Protein AF-A0A9X6N854-F1 (afdb_monomer_lite)

Foldseek 3Di:
DDLVQFPDWDWDQDPNWTWIKTWGHPDPPDDIDIDTGTCVPPPCSVVVSVVVVVVSVVVVVVVVVVVD

Radius of gyration: 13.41 Å; chains: 1; bounding box: 41×14×34 Å

Organism: Bacillus thuringiensis subsp. medellin (NCBI:txid79672)

Secondary structure (DSSP, 8-state):
--GGGEEEEEEEEETTEEEEEEEE-SSTTSPPEEEEEEGGG-SSHHHHHHHHHHHHHHHHHHHHHH--

Structure (mmCIF, N/CA/C/O backbone):
data_AF-A0A9X6N854-F1
#
_entry.id   AF-A0A9X6N854-F1
#
loop_
_atom_site.group_PDB
_atom_site.id
_atom_site.type_symbol
_atom_site.label_atom_id
_atom_site.label_alt_id
_atom_site.label_comp_id
_atom_site.label_asym_id
_atom_site.label_entity_id
_atom_site.label_seq_id
_atom_site.pdbx_PDB_ins_code
_atom_site.Cartn_x
_atom_site.Cartn_y
_atom_site.Cartn_z
_atom_site.occupancy
_atom_site.B_iso_or_equiv
_atom_site.auth_seq_id
_atom_site.auth_comp_id
_atom_site.auth_asym_id
_atom_site.auth_atom_id
_atom_site.pdbx_PDB_model_num
ATOM 1 N N . MET A 1 1 ? -1.277 -8.501 9.893 1.00 65.88 1 MET A N 1
ATOM 2 C CA . MET A 1 1 ? -1.770 -7.153 9.545 1.00 65.88 1 MET A CA 1
ATOM 3 C C . MET A 1 1 ? -3.248 -7.251 9.228 1.00 65.88 1 MET A C 1
ATOM 5 O O . MET A 1 1 ? -3.597 -7.920 8.259 1.00 65.88 1 MET A O 1
ATOM 9 N N . HIS A 1 2 ? -4.113 -6.647 10.041 1.00 80.94 2 HIS A N 1
ATOM 10 C CA . HIS A 1 2 ? -5.544 -6.610 9.744 1.00 80.94 2 HIS A CA 1
ATOM 11 C C . HIS A 1 2 ? -5.919 -5.323 9.000 1.00 80.94 2 HIS A C 1
ATOM 13 O O . HIS A 1 2 ? -5.384 -4.255 9.276 1.00 80.94 2 HIS A O 1
ATOM 19 N N . TRP A 1 3 ? -6.886 -5.403 8.079 1.00 84.81 3 TRP A N 1
ATOM 20 C CA . TRP A 1 3 ? -7.323 -4.260 7.259 1.00 84.81 3 TRP A CA 1
ATOM 21 C C . TRP A 1 3 ? -7.764 -3.034 8.073 1.00 84.81 3 TRP A C 1
ATOM 23 O O . TRP A 1 3 ? -7.623 -1.909 7.605 1.00 84.81 3 TRP A O 1
ATOM 33 N N . TYR A 1 4 ? -8.291 -3.243 9.285 1.00 81.88 4 TYR A N 1
ATOM 34 C CA . TYR A 1 4 ? -8.755 -2.161 10.158 1.00 81.88 4 TYR A CA 1
ATOM 35 C C . TYR A 1 4 ? -7.626 -1.436 10.904 1.00 81.88 4 TYR A C 1
ATOM 37 O O . TYR A 1 4 ? -7.890 -0.403 11.510 1.00 81.88 4 TYR A O 1
ATOM 45 N N . GLU A 1 5 ? -6.409 -1.982 10.899 1.00 86.81 5 GLU A N 1
ATOM 46 C CA . GLU A 1 5 ? -5.229 -1.399 11.557 1.00 86.81 5 GLU A CA 1
ATOM 47 C C . GLU A 1 5 ? -4.441 -0.500 10.605 1.00 86.81 5 GLU A C 1
ATOM 49 O O . GLU A 1 5 ? -3.553 0.229 11.037 1.00 86.81 5 GLU A O 1
ATOM 54 N N . ILE A 1 6 ? -4.737 -0.569 9.304 1.00 90.94 6 ILE A N 1
ATOM 55 C CA . ILE A 1 6 ? -4.106 0.263 8.284 1.00 90.94 6 ILE A CA 1
ATOM 56 C C . ILE A 1 6 ? -4.625 1.695 8.441 1.00 90.94 6 ILE A C 1
ATOM 58 O O . ILE A 1 6 ? -5.818 1.952 8.271 1.00 90.94 6 ILE A O 1
ATOM 62 N N . GLU A 1 7 ? -3.717 2.625 8.734 1.00 90.31 7 GLU A N 1
ATOM 63 C CA . GLU A 1 7 ? -4.004 4.062 8.784 1.00 90.31 7 GLU A CA 1
ATOM 64 C C . GLU A 1 7 ? -3.894 4.689 7.392 1.00 90.31 7 GLU A C 1
ATOM 66 O O . GLU A 1 7 ? -4.720 5.523 7.019 1.00 90.31 7 GLU A O 1
ATOM 71 N N . ALA A 1 8 ? -2.882 4.285 6.619 1.00 92.94 8 ALA A N 1
ATOM 72 C CA . ALA A 1 8 ? -2.613 4.845 5.303 1.00 92.94 8 ALA A CA 1
ATOM 73 C C . ALA A 1 8 ? -1.892 3.850 4.389 1.00 92.94 8 ALA A C 1
ATOM 75 O O . ALA A 1 8 ? -1.043 3.075 4.832 1.00 92.94 8 ALA A O 1
ATOM 76 N N . ILE A 1 9 ? -2.197 3.937 3.096 1.00 95.12 9 ILE A N 1
ATOM 77 C CA . ILE A 1 9 ? -1.434 3.318 2.013 1.00 95.12 9 ILE A CA 1
ATOM 78 C C . ILE A 1 9 ? -0.982 4.452 1.099 1.00 95.12 9 ILE A C 1
ATOM 80 O O . ILE A 1 9 ? -1.818 5.189 0.580 1.00 95.12 9 ILE A O 1
ATOM 84 N N . THR A 1 10 ? 0.324 4.617 0.909 1.00 95.25 10 THR A N 1
ATOM 85 C CA . THR A 1 10 ? 0.882 5.718 0.116 1.00 95.25 10 THR A CA 1
ATOM 86 C C . THR A 1 10 ? 1.893 5.223 -0.906 1.00 95.25 10 THR A C 1
ATOM 88 O O . THR A 1 10 ? 2.495 4.156 -0.776 1.00 95.25 10 THR A O 1
ATOM 91 N N . TYR A 1 11 ? 2.069 6.003 -1.967 1.00 94.19 11 TYR A N 1
ATOM 92 C CA . TYR A 1 11 ? 3.225 5.869 -2.840 1.00 94.19 11 TYR A CA 1
ATOM 93 C C . TYR A 1 11 ? 4.444 6.500 -2.164 1.00 94.19 11 TYR A C 1
ATOM 95 O O . TYR A 1 11 ? 4.359 7.607 -1.630 1.00 94.19 11 TYR A O 1
ATOM 103 N N . GLN A 1 12 ? 5.584 5.820 -2.233 1.00 93.12 12 GLN A N 1
ATOM 104 C CA . GLN A 1 12 ? 6.855 6.325 -1.744 1.00 93.12 12 GLN A CA 1
ATOM 105 C C . GLN A 1 12 ? 7.937 6.140 -2.810 1.00 93.12 12 GLN A C 1
ATOM 107 O O . GLN A 1 12 ? 7.965 5.158 -3.552 1.00 93.12 12 GLN A O 1
ATOM 112 N N . ASN A 1 13 ? 8.850 7.104 -2.876 1.00 91.38 13 ASN A N 1
ATOM 113 C CA . ASN A 1 13 ? 10.107 6.975 -3.595 1.00 91.38 13 ASN A CA 1
ATOM 114 C C . ASN A 1 13 ? 11.235 7.184 -2.584 1.00 91.38 13 ASN A C 1
ATOM 116 O O . ASN A 1 13 ? 11.414 8.295 -2.088 1.00 91.38 13 ASN A O 1
ATOM 120 N N . PHE A 1 14 ? 11.942 6.112 -2.234 1.00 80.31 14 PHE A N 1
ATOM 121 C CA . PHE A 1 14 ? 13.024 6.152 -1.255 1.00 80.31 14 PHE A CA 1
ATOM 122 C C . PHE A 1 14 ? 14.290 5.562 -1.867 1.00 80.31 14 PHE A C 1
ATOM 124 O O . PHE A 1 14 ? 14.262 4.454 -2.397 1.00 80.31 14 PHE A O 1
ATOM 131 N N . GLN A 1 15 ? 15.390 6.321 -1.812 1.00 83.00 15 GLN A N 1
ATOM 132 C CA . GLN A 1 15 ? 16.689 5.929 -2.379 1.00 83.00 15 GLN A CA 1
ATOM 133 C C . GLN A 1 15 ? 16.598 5.467 -3.850 1.00 83.00 15 GLN A C 1
ATOM 135 O O . GLN A 1 15 ? 17.220 4.491 -4.255 1.00 83.00 15 GLN A O 1
ATOM 140 N N . GLY A 1 16 ? 15.769 6.144 -4.653 1.00 86.31 16 GLY A N 1
ATOM 141 C CA . GLY A 1 16 ? 15.565 5.824 -6.073 1.00 86.31 16 GLY A CA 1
ATOM 142 C C . GLY A 1 16 ? 14.665 4.612 -6.336 1.00 86.31 16 GLY A C 1
ATOM 143 O O . GLY A 1 16 ? 14.350 4.325 -7.490 1.00 86.31 16 GLY A O 1
ATOM 144 N N . SER A 1 17 ? 14.204 3.930 -5.287 1.00 90.06 17 SER A N 1
ATOM 145 C CA . SER A 1 17 ? 13.295 2.795 -5.393 1.00 90.06 17 SER A CA 1
ATOM 146 C C . SER A 1 17 ? 11.858 3.223 -5.124 1.00 90.06 17 SER A C 1
ATOM 148 O O . SER A 1 17 ? 11.526 3.762 -4.065 1.00 90.06 17 SER A O 1
ATOM 150 N N . LYS A 1 18 ? 10.983 2.945 -6.093 1.00 95.62 18 LYS A N 1
ATOM 151 C CA . LYS A 1 18 ? 9.536 3.122 -5.942 1.00 95.62 18 LYS A CA 1
ATOM 152 C C . LYS A 1 18 ? 8.977 2.012 -5.059 1.00 95.62 18 LYS A C 1
ATOM 154 O O . LYS A 1 18 ? 9.345 0.846 -5.217 1.00 95.62 18 LYS A O 1
ATOM 159 N N . SER A 1 19 ? 8.076 2.364 -4.157 1.00 95.25 19 SER A N 1
ATOM 160 C CA . SER A 1 19 ? 7.412 1.418 -3.272 1.00 95.25 19 SER A CA 1
ATOM 161 C C . SER A 1 19 ? 5.991 1.866 -2.941 1.00 95.25 19 SER A C 1
ATOM 163 O O . SER A 1 19 ? 5.609 3.031 -3.078 1.00 95.25 19 SER A O 1
ATOM 165 N N . THR A 1 20 ? 5.189 0.906 -2.500 1.00 95.81 20 THR A N 1
ATOM 166 C CA . THR A 1 20 ? 3.943 1.165 -1.788 1.00 95.81 20 THR A CA 1
ATOM 167 C C . THR A 1 20 ? 4.221 1.028 -0.301 1.00 95.81 20 THR A C 1
ATOM 169 O O . THR A 1 20 ? 4.653 -0.031 0.149 1.00 95.81 20 THR A O 1
ATOM 172 N N . LEU A 1 21 ? 3.998 2.101 0.450 1.00 95.06 21 LEU A N 1
ATOM 173 C CA . LEU A 1 21 ? 4.159 2.136 1.895 1.00 95.06 21 LEU A CA 1
ATOM 174 C C . LEU A 1 21 ? 2.806 1.875 2.553 1.00 95.06 21 LEU A C 1
ATOM 176 O O . LEU A 1 21 ? 1.814 2.525 2.227 1.00 95.06 21 LEU A O 1
ATOM 180 N N . ILE A 1 22 ? 2.775 0.926 3.479 1.00 94.69 22 ILE A N 1
ATOM 181 C CA . ILE A 1 22 ? 1.595 0.596 4.270 1.00 94.69 22 ILE A CA 1
ATOM 182 C C . ILE A 1 22 ? 1.902 0.947 5.717 1.00 94.69 22 ILE A C 1
ATOM 184 O O . ILE A 1 22 ? 2.756 0.324 6.347 1.00 94.69 22 ILE A O 1
ATOM 188 N N . SER A 1 23 ? 1.192 1.941 6.235 1.00 93.75 23 SER A N 1
ATOM 189 C CA . SER A 1 23 ? 1.301 2.387 7.618 1.00 93.75 23 SER A CA 1
ATOM 190 C C . SER A 1 23 ? 0.163 1.801 8.433 1.00 93.75 23 SER A C 1
ATOM 192 O O . SER A 1 23 ? -1.011 1.924 8.076 1.00 93.75 23 SER A O 1
ATOM 194 N N . THR A 1 24 ? 0.514 1.181 9.551 1.00 92.38 24 THR A N 1
ATOM 195 C CA . THR A 1 24 ? -0.427 0.546 10.468 1.00 92.38 24 THR A CA 1
ATOM 196 C C . THR A 1 24 ? -0.260 1.102 11.870 1.00 92.38 24 THR A C 1
ATOM 198 O O . THR A 1 24 ? 0.852 1.411 12.313 1.00 92.38 24 THR A O 1
ATOM 201 N N . ARG A 1 25 ? -1.375 1.216 12.588 1.00 85.44 25 ARG A N 1
ATOM 202 C CA . ARG A 1 25 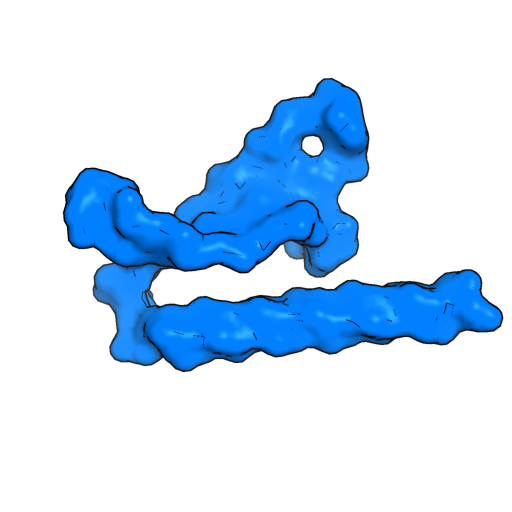? -1.371 1.570 13.999 1.00 85.44 25 ARG A CA 1
ATOM 203 C C . ARG A 1 25 ? -2.456 0.799 14.733 1.00 85.44 25 ARG A C 1
ATOM 205 O O . ARG A 1 25 ? -3.643 0.950 14.470 1.00 85.44 25 ARG A O 1
ATOM 212 N N . TYR A 1 26 ? -2.027 -0.002 15.703 1.00 78.62 26 TYR A N 1
ATOM 213 C CA . TYR A 1 26 ? -2.935 -0.785 16.538 1.00 78.62 26 TYR A CA 1
ATOM 214 C C . TYR A 1 26 ? -3.630 0.068 17.614 1.00 78.62 26 TYR A C 1
ATOM 216 O O . TYR A 1 26 ? -4.825 -0.077 17.859 1.00 78.62 26 TYR A O 1
ATOM 224 N N . LYS A 1 27 ? -2.895 0.992 18.251 1.00 81.31 27 LYS A N 1
ATOM 225 C CA . LYS A 1 27 ? -3.423 1.950 19.239 1.00 81.31 27 LYS A CA 1
ATOM 226 C C . LYS A 1 27 ? -2.778 3.314 19.050 1.00 81.31 27 LYS A C 1
ATOM 228 O O . LYS A 1 27 ? -1.592 3.383 18.752 1.00 81.31 27 LYS A O 1
ATOM 233 N N . ARG A 1 28 ? -3.531 4.393 19.296 1.00 78.44 28 ARG A N 1
ATOM 234 C CA . ARG A 1 28 ? -3.090 5.784 19.066 1.00 78.44 2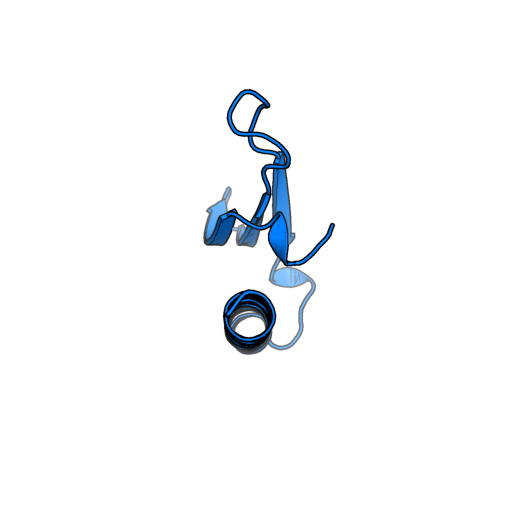8 ARG A CA 1
ATOM 235 C C . ARG A 1 28 ? -1.776 6.155 19.770 1.00 78.44 28 ARG A C 1
ATOM 237 O O . ARG A 1 28 ? -1.039 6.982 19.253 1.00 78.44 28 ARG A O 1
ATOM 244 N N . TRP A 1 29 ? -1.494 5.557 20.928 1.00 83.94 29 TRP A N 1
ATOM 245 C CA . TRP A 1 29 ? -0.285 5.823 21.716 1.00 83.94 29 TRP A CA 1
ATOM 246 C C . TRP A 1 29 ? 0.923 4.959 21.333 1.00 83.94 29 TRP A C 1
ATOM 248 O O . TRP A 1 29 ? 2.007 5.166 21.869 1.00 83.94 29 TRP A O 1
ATOM 258 N N . LEU A 1 30 ? 0.746 3.959 20.465 1.00 85.75 30 LEU A N 1
ATOM 259 C CA . LEU A 1 30 ? 1.854 3.145 19.979 1.00 85.75 30 LEU A CA 1
ATOM 260 C C . LEU A 1 30 ? 2.473 3.797 18.735 1.00 85.75 30 LEU A C 1
ATOM 262 O O . LEU A 1 30 ? 1.753 4.440 17.961 1.00 85.75 30 LEU A O 1
ATOM 266 N N . PRO A 1 31 ? 3.785 3.611 18.510 1.00 87.62 31 PRO A N 1
ATOM 267 C CA . PRO A 1 31 ? 4.426 4.030 17.272 1.00 87.62 31 PRO A CA 1
ATOM 268 C C . PRO A 1 31 ? 3.703 3.468 16.045 1.00 87.62 31 PRO A C 1
ATOM 270 O O . PRO A 1 31 ? 3.204 2.340 16.059 1.00 87.62 31 PRO A O 1
ATOM 273 N N . THR A 1 32 ? 3.664 4.252 14.969 1.00 88.69 32 THR A N 1
ATOM 274 C CA . THR A 1 32 ? 3.195 3.764 13.669 1.00 88.69 32 THR A CA 1
ATOM 275 C C . THR A 1 32 ? 4.236 2.813 13.097 1.00 88.69 32 THR A C 1
ATOM 277 O O . THR A 1 32 ? 5.406 3.170 12.971 1.00 88.69 32 THR A O 1
ATOM 280 N N . ILE A 1 33 ? 3.800 1.611 12.731 1.00 91.44 33 ILE A N 1
ATOM 281 C CA . ILE A 1 33 ? 4.637 0.629 12.047 1.00 91.44 33 ILE A CA 1
ATOM 282 C C . ILE A 1 33 ? 4.389 0.787 10.552 1.00 91.44 33 ILE A C 1
ATOM 284 O O . ILE A 1 33 ? 3.238 0.769 10.112 1.00 91.44 33 ILE A O 1
ATOM 288 N N . ALA A 1 34 ? 5.459 0.936 9.775 1.00 91.62 34 ALA A N 1
ATOM 289 C CA . ALA A 1 34 ? 5.380 1.084 8.331 1.00 91.62 34 ALA A CA 1
ATOM 290 C C . ALA A 1 34 ? 6.100 -0.069 7.623 1.00 91.62 34 ALA A C 1
ATOM 292 O O . ALA A 1 34 ? 7.230 -0.415 7.967 1.00 91.62 34 ALA A O 1
ATOM 293 N N . HIS A 1 35 ? 5.444 -0.644 6.619 1.00 90.56 35 HIS A N 1
ATOM 294 C CA . HIS A 1 35 ? 5.986 -1.701 5.771 1.00 90.56 35 HIS A CA 1
ATOM 295 C C . HIS A 1 35 ? 6.067 -1.209 4.328 1.00 90.56 35 HIS A C 1
ATOM 297 O O . HIS A 1 35 ? 5.084 -0.694 3.794 1.00 90.56 35 HIS A O 1
ATOM 303 N N . SER A 1 36 ? 7.223 -1.372 3.688 1.00 92.62 36 SER A N 1
ATOM 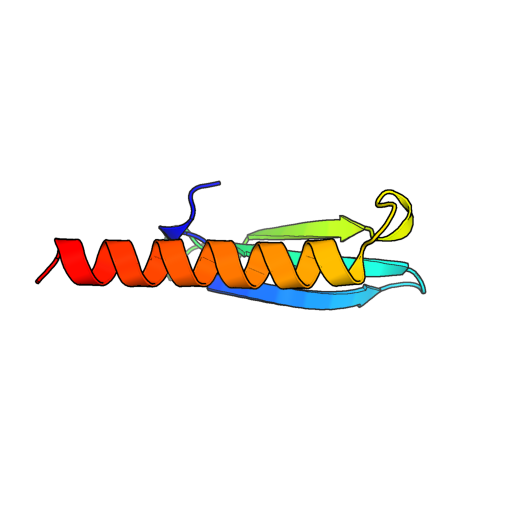304 C CA . SER A 1 36 ? 7.419 -1.028 2.281 1.00 92.62 36 SER A CA 1
ATOM 305 C C . SER A 1 36 ? 7.301 -2.265 1.395 1.00 92.62 36 SER A C 1
ATOM 307 O O . SER A 1 36 ? 7.893 -3.311 1.655 1.00 92.62 36 SER A O 1
ATOM 309 N N . ILE A 1 37 ? 6.548 -2.128 0.309 1.00 93.06 37 ILE A N 1
ATOM 310 C C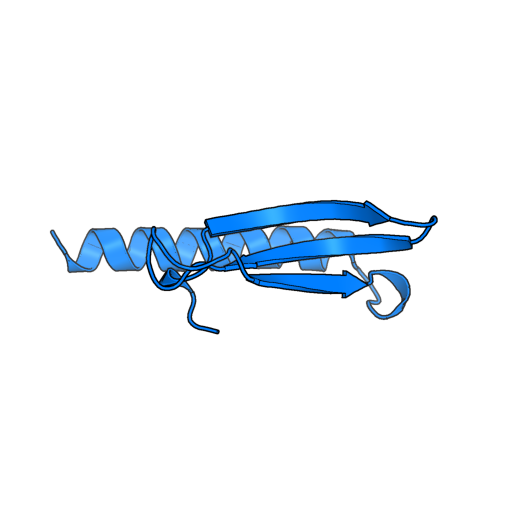A . ILE A 1 37 ? 6.481 -3.110 -0.768 1.00 93.06 37 ILE A CA 1
ATOM 311 C C . ILE A 1 37 ? 7.142 -2.484 -1.987 1.00 93.06 37 ILE A C 1
ATOM 313 O O . ILE A 1 37 ? 6.584 -1.586 -2.623 1.00 93.06 37 ILE A O 1
ATOM 317 N N . TYR A 1 38 ? 8.360 -2.919 -2.286 1.00 94.56 38 TYR A N 1
ATOM 318 C CA . TYR A 1 38 ? 9.129 -2.368 -3.391 1.00 94.56 38 TYR A CA 1
ATOM 319 C C . TYR A 1 38 ? 8.573 -2.800 -4.748 1.00 94.56 38 TYR A C 1
ATOM 321 O O . TYR A 1 38 ? 8.260 -3.965 -4.981 1.00 94.56 38 TYR A O 1
ATOM 329 N N . TRP A 1 39 ? 8.481 -1.840 -5.664 1.00 94.88 39 TRP A N 1
ATOM 330 C CA . TRP A 1 39 ? 7.871 -2.034 -6.977 1.00 94.88 39 TRP A CA 1
ATOM 331 C C . TRP A 1 39 ? 8.730 -2.861 -7.929 1.00 94.88 39 TRP A C 1
ATOM 333 O O . TRP A 1 39 ? 8.181 -3.443 -8.855 1.00 94.88 39 TRP A O 1
ATOM 343 N N . PHE A 1 40 ? 10.048 -2.932 -7.718 1.00 91.81 40 PHE A N 1
ATOM 344 C CA . PHE A 1 40 ? 10.938 -3.695 -8.599 1.00 91.81 40 PHE A CA 1
ATOM 345 C C . PHE A 1 40 ? 10.629 -5.202 -8.598 1.00 91.81 40 PHE A C 1
ATOM 347 O O . PHE A 1 40 ? 10.923 -5.878 -9.577 1.00 91.81 40 PHE A O 1
ATOM 354 N N . SER A 1 41 ? 10.008 -5.715 -7.530 1.00 88.62 41 SER A N 1
ATOM 355 C CA . SER A 1 41 ? 9.607 -7.123 -7.402 1.00 88.62 41 SER A CA 1
ATOM 356 C C . SER A 1 41 ? 8.186 -7.404 -7.900 1.00 88.62 41 SER A C 1
ATOM 358 O O . SER A 1 41 ? 7.677 -8.503 -7.696 1.00 88.62 41 SER A O 1
ATOM 360 N N . ILE A 1 42 ? 7.504 -6.417 -8.490 1.00 93.69 42 ILE A N 1
ATOM 361 C CA . ILE A 1 42 ? 6.105 -6.528 -8.913 1.00 93.69 42 ILE A CA 1
ATOM 362 C C . ILE A 1 42 ? 6.014 -6.229 -10.406 1.00 93.69 42 ILE A C 1
ATOM 364 O O . ILE A 1 42 ? 6.449 -5.176 -10.857 1.00 93.69 42 ILE A O 1
ATOM 368 N N . GLU A 1 43 ? 5.382 -7.125 -11.161 1.00 94.94 43 GLU A N 1
ATOM 369 C CA . GLU A 1 43 ? 5.248 -7.014 -12.620 1.00 94.94 43 GLU A CA 1
ATOM 370 C C . GLU A 1 43 ? 4.472 -5.758 -13.058 1.00 94.94 43 GLU A C 1
ATOM 372 O O . GLU A 1 43 ? 4.898 -5.020 -13.944 1.00 94.94 43 GLU A O 1
ATOM 377 N N . LYS A 1 44 ? 3.338 -5.475 -12.402 1.00 96.31 44 LYS A N 1
ATOM 378 C CA . LYS A 1 44 ? 2.479 -4.307 -12.670 1.00 96.31 44 LYS A CA 1
ATOM 379 C C . LYS A 1 44 ? 2.285 -3.484 -11.396 1.00 96.31 44 LYS A C 1
ATOM 381 O O . LYS A 1 44 ? 1.214 -3.505 -10.790 1.00 96.31 44 LYS A O 1
ATOM 386 N N . PRO A 1 45 ? 3.314 -2.751 -10.942 1.00 94.81 45 PRO A N 1
ATOM 387 C CA . PRO A 1 45 ? 3.329 -2.189 -9.596 1.00 94.81 45 PRO A CA 1
ATOM 388 C C . PRO A 1 45 ? 2.325 -1.043 -9.396 1.00 94.81 45 PRO A C 1
ATOM 390 O O . PRO A 1 45 ? 1.777 -0.878 -8.307 1.00 94.81 45 PRO A O 1
ATOM 393 N N . LYS A 1 46 ? 2.031 -0.277 -10.456 1.00 94.62 46 LYS A N 1
ATOM 394 C CA . LYS A 1 46 ? 0.987 0.761 -10.433 1.00 94.62 46 LYS A CA 1
ATOM 395 C C . LYS A 1 46 ? -0.404 0.153 -10.242 1.00 94.62 46 LYS A C 1
ATOM 397 O O . LYS A 1 46 ? -1.166 0.637 -9.406 1.00 94.62 46 LYS A O 1
ATOM 402 N N . ASP A 1 47 ? -0.705 -0.912 -10.985 1.00 97.06 47 ASP A N 1
ATOM 403 C CA . ASP A 1 47 ? -1.982 -1.625 -10.882 1.00 97.06 47 ASP A CA 1
ATOM 404 C C . ASP A 1 47 ? -2.104 -2.303 -9.521 1.00 97.06 47 ASP A C 1
ATOM 406 O O . ASP A 1 47 ? -3.144 -2.200 -8.878 1.00 97.06 47 ASP A O 1
ATOM 410 N N . TYR A 1 48 ? -1.018 -2.910 -9.032 1.00 95.31 48 TYR A N 1
ATOM 411 C CA . TYR A 1 48 ? -0.946 -3.454 -7.680 1.00 95.31 48 TYR A CA 1
ATOM 412 C C . TYR A 1 48 ? -1.307 -2.403 -6.625 1.00 95.31 48 TYR A C 1
ATOM 414 O O . TYR A 1 48 ? -2.205 -2.629 -5.818 1.00 95.31 48 TYR A O 1
ATOM 422 N N . HIS A 1 49 ? -0.655 -1.236 -6.653 1.00 95.44 49 HIS A N 1
ATOM 423 C CA . HIS A 1 49 ? -0.928 -0.161 -5.702 1.00 95.44 49 HIS A CA 1
ATOM 424 C C . HIS A 1 49 ? -2.391 0.300 -5.767 1.00 95.44 49 HIS A C 1
ATOM 426 O O . HIS A 1 49 ? -3.052 0.407 -4.735 1.00 95.44 49 HIS A O 1
ATOM 432 N N . LYS A 1 50 ? -2.916 0.525 -6.979 1.00 96.38 50 LYS A N 1
ATOM 433 C CA . LYS A 1 50 ? -4.308 0.936 -7.194 1.00 96.38 50 LYS A CA 1
ATOM 434 C C . LYS A 1 50 ? -5.292 -0.102 -6.650 1.00 96.38 50 LYS A C 1
ATOM 436 O O . LYS A 1 50 ? -6.201 0.254 -5.905 1.00 96.38 50 LYS A O 1
ATOM 441 N N . ASN A 1 51 ? -5.091 -1.374 -6.983 1.00 96.19 51 ASN A N 1
ATOM 442 C CA . ASN A 1 51 ? -5.949 -2.469 -6.537 1.00 96.19 51 ASN A CA 1
ATOM 443 C C . ASN A 1 51 ? -5.886 -2.647 -5.017 1.00 96.19 51 ASN A C 1
ATOM 445 O O . ASN A 1 51 ? -6.910 -2.900 -4.388 1.00 96.19 51 ASN A O 1
ATOM 449 N N . LEU A 1 52 ? -4.711 -2.453 -4.411 1.00 94.75 52 LEU A N 1
ATOM 450 C CA . LEU A 1 52 ? -4.547 -2.491 -2.962 1.00 94.75 52 LEU A CA 1
ATOM 451 C C . LEU A 1 52 ? -5.328 -1.363 -2.267 1.00 94.75 52 LEU A C 1
ATOM 453 O O . LEU A 1 52 ? -5.991 -1.623 -1.263 1.00 94.75 52 LEU A O 1
ATOM 457 N N . MET A 1 53 ? -5.291 -0.135 -2.800 1.00 94.56 53 MET A N 1
ATOM 458 C CA . MET A 1 53 ? -6.093 0.973 -2.264 1.00 94.56 53 MET A CA 1
ATOM 459 C C . MET A 1 53 ? -7.598 0.698 -2.373 1.00 94.56 53 MET A C 1
ATOM 461 O O . MET A 1 53 ? -8.319 0.918 -1.404 1.00 94.56 53 MET A O 1
ATOM 465 N N . ILE A 1 54 ? -8.064 0.177 -3.516 1.00 95.12 54 ILE A N 1
ATOM 466 C CA . ILE A 1 54 ? -9.476 -0.194 -3.718 1.00 95.12 54 ILE A CA 1
ATOM 467 C C . ILE A 1 54 ? -9.899 -1.251 -2.693 1.00 95.12 54 ILE A C 1
ATOM 469 O O . ILE A 1 54 ? -10.876 -1.057 -1.972 1.00 95.12 54 ILE A O 1
ATOM 473 N N . ALA A 1 55 ? -9.125 -2.332 -2.563 1.00 94.31 55 ALA A N 1
ATOM 474 C CA . ALA A 1 55 ? -9.416 -3.403 -1.616 1.00 94.31 55 ALA A CA 1
ATOM 475 C C . ALA A 1 55 ? -9.453 -2.899 -0.164 1.00 94.31 55 ALA A C 1
ATOM 477 O O . ALA A 1 55 ? -10.318 -3.303 0.614 1.00 94.31 55 ALA A O 1
ATOM 478 N N . TRP A 1 56 ? -8.544 -1.996 0.214 1.00 92.62 56 TRP A N 1
ATOM 479 C CA . TRP A 1 56 ? -8.557 -1.388 1.543 1.00 92.62 56 TRP A CA 1
ATOM 480 C C . TRP A 1 56 ? -9.830 -0.572 1.794 1.00 92.62 56 TRP A C 1
ATOM 482 O O . TRP A 1 56 ? -10.472 -0.748 2.835 1.00 92.62 56 TRP A O 1
ATOM 492 N N . GLU A 1 57 ? -10.231 0.265 0.838 1.00 90.62 57 GLU A N 1
ATOM 493 C CA . GLU A 1 57 ? -11.417 1.116 0.955 1.00 90.62 57 GLU A CA 1
ATOM 494 C C . GLU A 1 57 ? -12.713 0.294 1.046 1.00 90.62 57 GLU A C 1
ATOM 496 O O . GLU A 1 57 ? -13.578 0.549 1.892 1.00 90.62 57 GLU A O 1
ATOM 501 N N . GLU A 1 58 ? -12.821 -0.774 0.252 1.00 91.88 58 GLU A N 1
ATOM 502 C CA . GLU A 1 58 ? -13.936 -1.721 0.326 1.00 91.88 58 GLU A CA 1
ATOM 503 C C . GLU A 1 58 ? -14.038 -2.377 1.710 1.00 91.88 58 GLU A C 1
ATOM 505 O O . GLU A 1 58 ? -15.131 -2.517 2.273 1.00 91.88 58 GLU A O 1
ATOM 510 N N . LYS A 1 59 ? -12.906 -2.777 2.302 1.00 88.44 59 LYS A N 1
ATOM 511 C CA . LYS A 1 59 ? -12.885 -3.382 3.643 1.00 88.44 59 LYS A CA 1
ATOM 512 C C . LYS A 1 59 ? -13.231 -2.368 4.734 1.00 88.44 59 LYS A C 1
ATOM 514 O O . LYS A 1 59 ? -13.939 -2.735 5.675 1.00 88.44 59 LYS A O 1
ATOM 519 N N . ARG A 1 60 ? -12.805 -1.106 4.601 1.00 83.75 60 ARG A N 1
ATOM 520 C CA . ARG A 1 60 ? -13.187 -0.014 5.517 1.00 83.75 6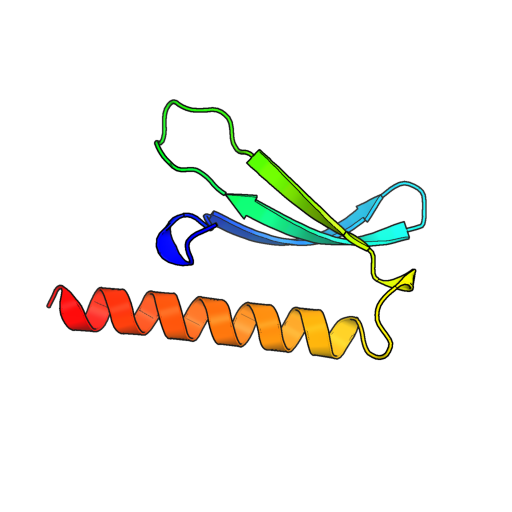0 ARG A CA 1
ATOM 521 C C . ARG A 1 60 ? -14.687 0.261 5.474 1.00 83.75 60 ARG A C 1
ATOM 523 O O . ARG A 1 60 ? -15.332 0.292 6.521 1.00 83.75 60 ARG A O 1
ATOM 530 N N . THR A 1 61 ? -15.255 0.382 4.278 1.00 78.38 61 THR A N 1
ATOM 531 C CA . THR A 1 61 ? -16.685 0.667 4.101 1.00 78.38 61 THR A C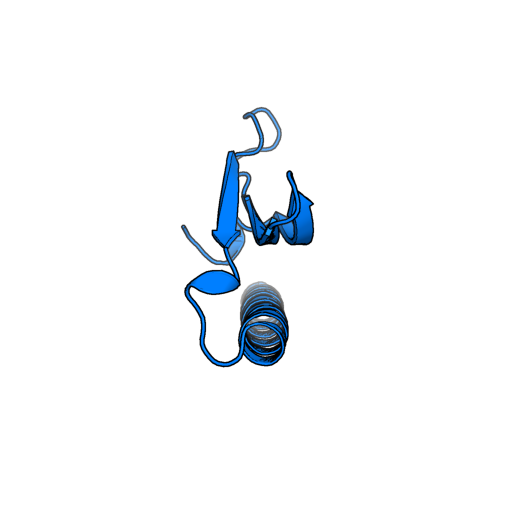A 1
ATOM 532 C C . THR A 1 61 ? -17.556 -0.476 4.626 1.00 78.38 61 THR A C 1
ATOM 534 O O . THR A 1 61 ? -18.534 -0.238 5.332 1.00 78.38 61 THR A O 1
ATOM 537 N N . ASN A 1 62 ? -17.181 -1.730 4.357 1.00 73.62 62 ASN A N 1
ATOM 538 C CA . ASN A 1 62 ? -17.907 -2.897 4.865 1.00 73.62 62 ASN A CA 1
ATOM 539 C C . ASN A 1 62 ? -17.891 -2.998 6.397 1.00 73.62 62 ASN A C 1
ATOM 541 O O . ASN A 1 62 ? -18.868 -3.459 6.982 1.00 73.62 62 ASN A O 1
ATOM 545 N N . LYS A 1 63 ? -16.816 -2.557 7.065 1.00 65.94 63 LYS A N 1
ATOM 546 C CA . LYS A 1 63 ? -16.789 -2.465 8.531 1.00 65.94 63 LYS A CA 1
ATOM 547 C C . LYS A 1 63 ? -17.777 -1.413 9.035 1.00 65.94 63 LYS A C 1
ATOM 549 O O . LYS A 1 63 ? -18.557 -1.719 9.928 1.00 65.94 63 LYS A O 1
ATOM 554 N N . ASN A 1 64 ? -17.772 -0.215 8.450 1.00 61.41 64 ASN A N 1
ATOM 555 C CA . ASN A 1 64 ? -18.684 0.859 8.857 1.00 61.41 64 ASN A CA 1
ATOM 556 C C . ASN A 1 64 ? -20.155 0.457 8.674 1.00 61.41 64 ASN A C 1
ATOM 558 O O . ASN A 1 64 ? -20.968 0.741 9.541 1.00 61.41 64 ASN A O 1
ATOM 562 N N . LYS A 1 65 ? -20.480 -0.284 7.606 1.00 61.66 65 LYS A N 1
ATOM 563 C CA . LYS A 1 65 ? -21.826 -0.834 7.371 1.00 61.66 65 LYS A CA 1
ATOM 564 C C . LYS A 1 65 ? -22.259 -1.927 8.356 1.00 61.66 65 LYS A C 1
ATOM 566 O O . LYS A 1 65 ? -23.445 -2.179 8.455 1.00 61.66 65 LYS A O 1
ATOM 571 N N . ARG A 1 66 ? -21.327 -2.617 9.025 1.00 59.97 66 ARG A N 1
ATOM 572 C CA . ARG A 1 66 ? -21.632 -3.655 10.036 1.00 59.97 66 ARG A CA 1
ATOM 573 C C . ARG A 1 66 ? -21.766 -3.098 11.456 1.00 59.97 66 ARG A C 1
ATOM 575 O O . ARG A 1 66 ? -22.135 -3.842 12.356 1.00 59.97 66 ARG A O 1
ATOM 582 N N . LEU A 1 67 ? -21.367 -1.845 11.663 1.00 57.06 67 LEU A N 1
ATOM 583 C CA . LEU A 1 67 ? -21.429 -1.142 12.948 1.00 57.06 67 LEU A CA 1
ATOM 584 C C . LEU A 1 67 ? -22.610 -0.157 13.022 1.00 57.06 67 LEU A C 1
ATOM 586 O O . LEU A 1 67 ? -22.781 0.490 14.052 1.00 57.06 67 LEU A O 1
ATOM 590 N N . LEU A 1 68 ? -23.372 -0.040 11.932 1.00 48.97 68 LEU A N 1
ATOM 591 C CA . LEU A 1 68 ? -24.640 0.680 11.805 1.00 48.97 68 LEU A CA 1
ATOM 592 C C . LEU A 1 68 ? -25.773 -0.345 11.735 1.00 48.97 68 LEU A C 1
ATOM 594 O O . LEU A 1 68 ? -26.861 -0.027 12.252 1.00 48.97 68 LEU A O 1
#

pLDDT: mean 87.24, std 10.76, range [48.97, 97.06]

Sequence (68 aa):
MHWYEIEAITYQNFQGSKSTLISTRYKRWLPTIAHSIYWFSIEKPKDYHKNLMIAWEEKRTNKNKRLL